Protein AF-A0A8T3W0H5-F1 (afdb_monomer_lite)

Foldseek 3Di:
DEEEAEAADPDCPDPSVVVVVVVQVVCVVVVYHYYYDYVNPDPDDDD

Secondary structure (DSSP, 8-state):
-EEEEEE--S-TTSHHHHHHHHHHHHHHHTT-EEEEEEGGGS-----

Sequence (47 aa):
MKVVAINGSPKKQGNTALLINKILDGAKSNGAEVIQYDIDKMNVNGC

InterPro domains:
  IPR005025 NADPH-dependent FMN reductase-like domain [PF03358] (1-42)
  IPR029039 Flavoprotein-like superfamily [G3DSA:3.40.50.360] (1-47)
  IPR029039 Flavoprotein-like superfamily [SSF52218] (1-47)
  IPR051796 Iron-sulfur flavoprotein SsuE-like [PTHR43278] (1-47)

Structure (mmCIF, N/CA/C/O backbone):
data_AF-A0A8T3W0H5-F1
#
_entry.id   AF-A0A8T3W0H5-F1
#
loop_
_atom_site.group_PDB
_atom_site.id
_atom_site.type_symbol
_atom_site.label_atom_id
_atom_site.label_alt_id
_atom_site.label_comp_id
_atom_site.label_asym_id
_atom_site.label_entity_id
_atom_site.label_seq_id
_atom_site.pdbx_PDB_ins_code
_atom_site.Cartn_x
_atom_site.Cartn_y
_atom_site.Cartn_z
_atom_site.occupancy
_atom_site.B_iso_or_equiv
_atom_site.auth_seq_id
_atom_site.auth_comp_id
_atom_site.auth_asym_id
_atom_site.auth_atom_id
_atom_site.pdbx_PDB_model_num
ATOM 1 N N . MET A 1 1 ? -16.827 -1.813 5.507 1.00 93.19 1 MET A N 1
ATOM 2 C CA . MET A 1 1 ? -16.439 -1.434 4.126 1.00 93.19 1 MET A CA 1
ATOM 3 C C . MET A 1 1 ? -15.058 -2.001 3.848 1.00 93.19 1 MET A C 1
ATOM 5 O O . MET A 1 1 ? -14.266 -2.043 4.781 1.00 93.19 1 MET A O 1
ATOM 9 N N . LYS A 1 2 ? -14.778 -2.441 2.617 1.00 97.69 2 LYS A N 1
ATOM 10 C CA . LYS A 1 2 ? -13.474 -2.994 2.232 1.00 97.69 2 LYS A CA 1
ATOM 11 C C . LYS A 1 2 ? -12.828 -2.117 1.164 1.00 97.69 2 LYS A C 1
ATOM 13 O O . LYS A 1 2 ? -13.477 -1.807 0.169 1.00 97.69 2 LYS A O 1
ATOM 18 N N . VAL A 1 3 ? -11.582 -1.714 1.387 1.00 98.00 3 VAL A N 1
ATOM 19 C CA . VAL A 1 3 ? -10.796 -0.852 0.496 1.00 98.00 3 VAL A CA 1
ATOM 20 C C . VAL A 1 3 ? -9.572 -1.626 0.026 1.00 98.00 3 VAL A C 1
ATOM 22 O O . VAL A 1 3 ? -8.798 -2.132 0.837 1.00 98.00 3 VAL A O 1
ATOM 25 N N . VAL A 1 4 ? -9.402 -1.716 -1.291 1.00 97.81 4 VAL A N 1
ATOM 26 C CA . VAL A 1 4 ? -8.266 -2.395 -1.918 1.00 97.81 4 VAL A CA 1
ATOM 27 C C . VAL A 1 4 ? -7.442 -1.363 -2.676 1.00 97.81 4 VAL A C 1
ATOM 29 O O . VAL A 1 4 ? -7.943 -0.732 -3.604 1.00 97.81 4 VAL A O 1
ATOM 32 N N . ALA A 1 5 ? -6.183 -1.193 -2.282 1.00 97.31 5 ALA A N 1
ATOM 33 C CA . ALA A 1 5 ? -5.212 -0.400 -3.019 1.00 97.31 5 ALA A CA 1
ATOM 34 C C . ALA A 1 5 ? -4.369 -1.302 -3.920 1.00 97.31 5 ALA A C 1
ATOM 36 O O . ALA A 1 5 ? -3.865 -2.337 -3.487 1.00 97.31 5 ALA A O 1
ATOM 37 N N . ILE A 1 6 ? -4.180 -0.870 -5.162 1.00 95.88 6 ILE A N 1
ATOM 38 C CA . ILE A 1 6 ? -3.281 -1.508 -6.119 1.00 95.88 6 ILE A CA 1
ATOM 39 C C . ILE A 1 6 ? -2.200 -0.489 -6.467 1.00 95.88 6 ILE A C 1
ATOM 41 O O . ILE A 1 6 ? -2.468 0.528 -7.105 1.00 95.88 6 ILE A O 1
ATOM 45 N N . ASN A 1 7 ? -0.979 -0.746 -6.018 1.00 95.50 7 ASN A N 1
ATOM 46 C CA . ASN A 1 7 ? 0.170 0.107 -6.262 1.00 95.50 7 ASN A CA 1
ATOM 47 C C . ASN A 1 7 ? 0.986 -0.439 -7.440 1.00 95.50 7 ASN A C 1
ATOM 49 O O . ASN A 1 7 ? 1.672 -1.452 -7.321 1.00 95.50 7 ASN A O 1
ATOM 53 N N . GLY A 1 8 ? 0.922 0.251 -8.579 1.00 93.19 8 GLY A N 1
ATOM 54 C CA . GLY A 1 8 ? 1.724 -0.075 -9.764 1.00 93.19 8 GLY A CA 1
ATOM 55 C C . GLY A 1 8 ? 3.114 0.567 -9.786 1.00 93.19 8 GLY A C 1
ATOM 56 O O . GLY A 1 8 ? 3.897 0.299 -10.692 1.00 93.19 8 GLY A O 1
ATOM 57 N N . SER A 1 9 ? 3.438 1.443 -8.829 1.00 93.19 9 SER A N 1
ATOM 58 C CA . SER A 1 9 ? 4.748 2.094 -8.792 1.00 93.19 9 SER A CA 1
ATOM 59 C C . SER A 1 9 ? 5.789 1.169 -8.149 1.00 93.19 9 SER A C 1
ATOM 61 O O . SER A 1 9 ? 5.618 0.813 -6.983 1.00 93.19 9 SER A O 1
ATOM 63 N N . PRO A 1 10 ? 6.935 0.899 -8.808 1.00 92.25 10 PRO A N 1
ATOM 64 C CA . PRO A 1 10 ? 8.015 0.094 -8.224 1.00 92.25 10 PRO A CA 1
ATOM 65 C C . PRO A 1 10 ? 8.781 0.834 -7.111 1.00 92.25 10 PRO A C 1
ATOM 67 O O . PRO A 1 10 ? 9.611 0.272 -6.397 1.00 92.25 10 PRO A O 1
ATOM 70 N N . LYS A 1 11 ? 8.548 2.143 -6.953 1.00 94.19 11 LYS A N 1
ATOM 71 C CA . LYS A 1 11 ? 9.215 2.964 -5.937 1.00 94.19 11 LYS A CA 1
ATOM 72 C C . LYS A 1 11 ? 8.511 2.824 -4.585 1.00 94.19 11 LYS A C 1
ATOM 74 O O . LYS A 1 11 ? 7.535 3.527 -4.325 1.00 94.19 11 LYS A O 1
ATOM 79 N N . LYS A 1 12 ? 9.067 1.997 -3.693 1.00 85.00 12 LYS A N 1
ATOM 80 C CA . LYS A 1 12 ? 8.543 1.739 -2.331 1.00 85.00 12 LYS A CA 1
ATOM 81 C C . LYS A 1 12 ? 8.422 2.980 -1.434 1.00 85.00 12 LYS A C 1
ATOM 83 O O . LYS A 1 12 ? 7.591 2.997 -0.537 1.00 85.00 12 LYS A O 1
ATOM 88 N N . GLN A 1 13 ? 9.243 4.004 -1.669 1.00 90.50 13 GLN A N 1
ATOM 89 C CA . GLN A 1 13 ? 9.218 5.283 -0.938 1.00 90.50 13 GLN A CA 1
ATOM 90 C C . GLN A 1 13 ? 8.947 6.470 -1.878 1.00 90.50 13 GLN A C 1
ATOM 92 O O . GLN A 1 13 ? 9.391 7.588 -1.642 1.00 90.50 13 GLN A O 1
ATOM 97 N N . GLY A 1 14 ? 8.263 6.218 -2.998 1.00 94.44 14 GLY A N 1
ATOM 98 C CA . GLY A 1 14 ? 7.854 7.268 -3.925 1.00 94.44 14 GLY A CA 1
ATOM 99 C C . GLY A 1 14 ? 6.567 7.972 -3.492 1.00 94.44 14 GLY A C 1
ATOM 100 O O . GLY A 1 14 ? 5.839 7.503 -2.618 1.00 94.44 14 GLY A O 1
ATOM 101 N N . ASN A 1 15 ? 6.240 9.063 -4.185 1.00 97.31 15 ASN A N 1
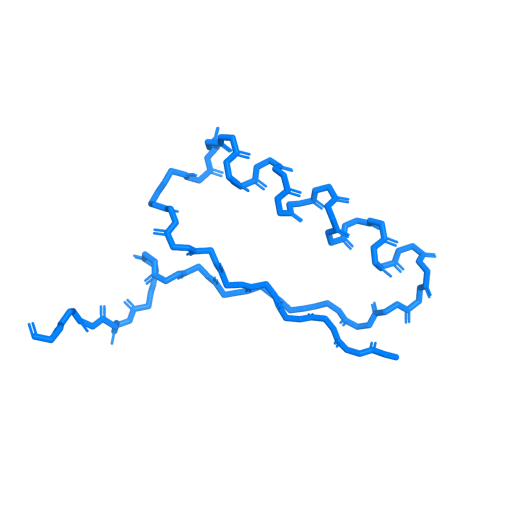ATOM 102 C CA . ASN A 1 15 ? 5.021 9.842 -3.943 1.00 97.31 15 ASN A CA 1
ATOM 103 C C . ASN A 1 15 ? 3.743 8.989 -4.021 1.00 97.31 15 ASN A C 1
ATOM 105 O O . ASN A 1 15 ? 2.835 9.175 -3.218 1.00 97.31 15 ASN A O 1
ATOM 109 N N . THR A 1 16 ? 3.686 8.020 -4.942 1.00 96.75 16 THR A N 1
ATOM 110 C CA . THR A 1 16 ? 2.545 7.101 -5.071 1.00 96.75 16 THR A CA 1
ATOM 111 C C . THR A 1 16 ? 2.344 6.266 -3.809 1.00 96.75 16 THR A C 1
ATOM 113 O O . THR A 1 16 ? 1.235 6.220 -3.285 1.00 96.75 16 THR A O 1
ATOM 116 N N . ALA A 1 17 ? 3.415 5.667 -3.278 1.00 96.19 17 ALA A N 1
ATOM 117 C CA . ALA A 1 17 ? 3.352 4.899 -2.037 1.00 96.19 17 ALA A CA 1
ATOM 118 C C . ALA A 1 17 ? 2.945 5.790 -0.852 1.00 96.19 17 ALA A C 1
ATOM 120 O O . ALA A 1 17 ? 2.102 5.398 -0.049 1.00 96.19 17 ALA A O 1
ATOM 121 N N . LEU A 1 18 ? 3.475 7.019 -0.778 1.00 97.81 18 LEU A N 1
ATOM 122 C CA . LEU A 1 18 ? 3.101 7.985 0.258 1.00 97.81 18 LEU A CA 1
ATOM 123 C C . LEU A 1 18 ? 1.601 8.316 0.225 1.00 97.81 18 LEU A C 1
ATOM 125 O O . LEU A 1 18 ? 0.946 8.278 1.266 1.00 97.81 18 LEU A O 1
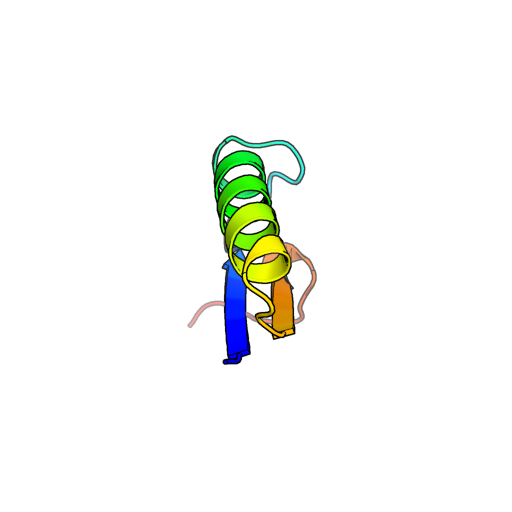ATOM 129 N N . LEU A 1 19 ? 1.056 8.625 -0.954 1.00 98.00 19 LEU A N 1
ATOM 130 C CA . LEU A 1 19 ? -0.363 8.948 -1.123 1.00 98.00 19 LEU A CA 1
ATOM 131 C C . LEU A 1 19 ? -1.262 7.756 -0.784 1.00 98.00 19 LEU A C 1
ATOM 133 O O . LEU A 1 19 ? -2.221 7.922 -0.033 1.00 98.00 19 LEU A O 1
ATOM 137 N N . ILE A 1 20 ? -0.931 6.560 -1.282 1.00 97.62 20 ILE A N 1
ATOM 138 C CA . ILE A 1 20 ? -1.682 5.332 -0.984 1.00 97.62 20 ILE A CA 1
ATOM 139 C C . ILE A 1 20 ? -1.719 5.091 0.524 1.00 97.62 20 ILE A C 1
ATOM 141 O O . ILE A 1 20 ? -2.802 4.918 1.078 1.00 97.62 20 ILE A O 1
ATOM 145 N N . ASN A 1 21 ? -0.573 5.172 1.204 1.00 97.00 21 ASN A N 1
ATOM 146 C CA . ASN A 1 21 ? -0.505 4.971 2.651 1.00 97.00 21 ASN A CA 1
ATOM 147 C C . ASN A 1 21 ? -1.403 5.960 3.405 1.00 97.00 21 ASN A C 1
ATOM 149 O O . ASN A 1 21 ? -2.176 5.545 4.261 1.00 97.00 21 ASN A O 1
ATOM 153 N N . LYS A 1 22 ? -1.384 7.252 3.045 1.00 98.25 22 LYS A N 1
ATOM 154 C CA . LYS A 1 22 ? -2.249 8.259 3.685 1.00 98.25 22 LYS A CA 1
ATOM 155 C C . LYS A 1 22 ? -3.739 7.999 3.464 1.00 98.25 22 LYS A C 1
ATOM 157 O O . LYS A 1 22 ? -4.530 8.204 4.383 1.00 98.25 22 LYS A O 1
ATOM 162 N N . ILE A 1 23 ? -4.122 7.530 2.278 1.00 97.81 23 ILE A N 1
ATOM 163 C CA . ILE A 1 23 ? -5.508 7.145 1.981 1.00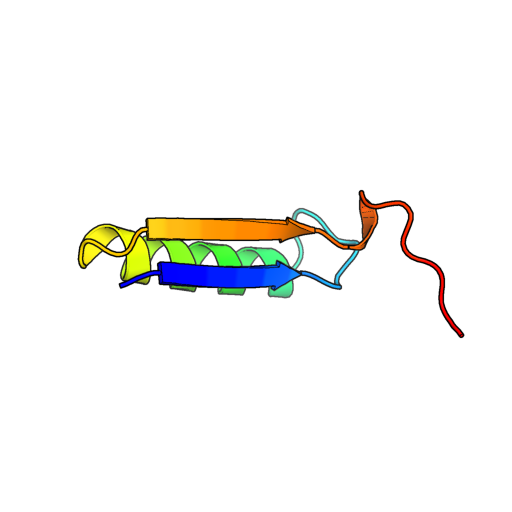 97.81 23 ILE A CA 1
ATOM 164 C C . ILE A 1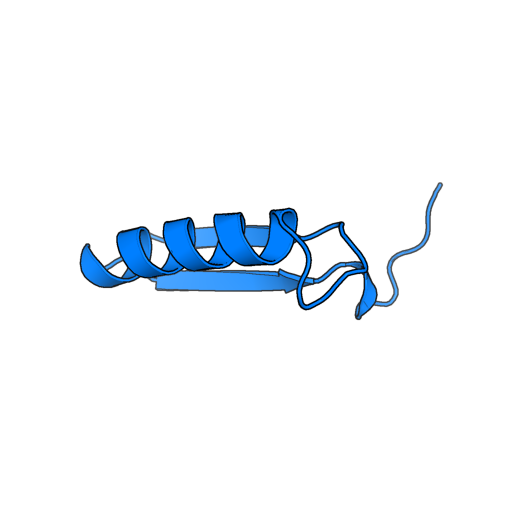 23 ? -5.915 5.929 2.820 1.00 97.81 23 ILE A C 1
ATOM 166 O O . ILE A 1 23 ? -6.987 5.936 3.424 1.00 97.81 23 ILE A O 1
ATOM 170 N N . LEU A 1 24 ? -5.064 4.902 2.893 1.00 98.12 24 LEU A N 1
ATOM 171 C CA . LEU A 1 24 ? -5.343 3.690 3.664 1.00 98.12 24 LEU A CA 1
ATOM 172 C C . LEU A 1 24 ? -5.397 3.959 5.169 1.00 98.12 24 LEU A C 1
ATOM 174 O O . LEU A 1 24 ? -6.271 3.411 5.837 1.00 98.12 24 LEU A O 1
ATOM 178 N N . ASP A 1 25 ? -4.538 4.836 5.693 1.00 98.31 25 ASP A N 1
ATOM 179 C CA . ASP A 1 25 ? -4.588 5.290 7.086 1.00 98.31 25 ASP A CA 1
ATOM 180 C C . ASP A 1 25 ? -5.944 5.940 7.401 1.00 98.31 25 ASP A C 1
ATOM 182 O O . ASP A 1 25 ? -6.578 5.608 8.405 1.00 98.31 25 ASP A O 1
ATOM 186 N N . GLY A 1 26 ? -6.421 6.823 6.516 1.00 98.38 26 GLY A N 1
ATOM 187 C CA . GLY A 1 26 ? -7.734 7.459 6.637 1.00 98.38 26 GLY A CA 1
ATOM 188 C C . GLY A 1 26 ? -8.897 6.471 6.512 1.00 98.38 26 GLY A C 1
ATOM 189 O O . GLY A 1 26 ? -9.859 6.539 7.272 1.00 98.38 26 GLY A O 1
ATOM 190 N N . ALA A 1 27 ? -8.820 5.512 5.590 1.00 98.25 27 ALA A N 1
ATOM 191 C CA . ALA A 1 27 ? -9.843 4.479 5.448 1.00 98.25 27 ALA A CA 1
ATOM 192 C C . ALA A 1 27 ? -9.907 3.583 6.696 1.00 98.25 27 ALA A C 1
ATOM 194 O O . ALA A 1 27 ? -10.986 3.332 7.238 1.00 98.25 27 ALA A O 1
ATOM 195 N N . LYS A 1 28 ? -8.746 3.144 7.191 1.00 98.25 28 LYS A N 1
ATOM 196 C CA . LYS A 1 28 ? -8.627 2.305 8.384 1.00 98.25 28 LYS A CA 1
ATOM 197 C C . LYS A 1 28 ? -9.123 3.024 9.638 1.00 98.25 28 LYS A C 1
ATOM 199 O O . LYS A 1 28 ? -9.814 2.405 10.444 1.00 98.25 28 LYS A O 1
ATOM 204 N N . SER A 1 29 ? -8.833 4.318 9.798 1.00 98.44 29 SER A N 1
ATOM 205 C CA . SER A 1 29 ? -9.330 5.106 10.938 1.00 98.44 29 SER A CA 1
ATOM 206 C C . SER A 1 29 ? -10.855 5.266 10.945 1.00 98.44 29 SER A C 1
ATOM 208 O O . SER A 1 29 ? -11.443 5.417 12.010 1.00 98.44 29 SER A O 1
ATOM 210 N N . ASN A 1 30 ? -11.506 5.139 9.785 1.00 98.00 30 ASN A N 1
ATOM 211 C CA . ASN A 1 30 ? -12.965 5.109 9.638 1.00 98.00 30 ASN A CA 1
ATOM 212 C C . ASN A 1 30 ? -13.560 3.685 9.700 1.00 98.00 30 ASN A C 1
ATOM 214 O O . ASN A 1 30 ? -14.710 3.469 9.318 1.00 98.00 30 ASN A O 1
ATOM 218 N N . GLY A 1 31 ? -12.792 2.693 10.164 1.00 98.12 31 GLY A N 1
ATOM 219 C CA . GLY A 1 31 ? -13.267 1.319 10.351 1.00 98.12 31 GLY A CA 1
ATOM 220 C C . GLY A 1 31 ? -13.340 0.486 9.068 1.00 98.12 31 GLY A C 1
ATOM 221 O O . GLY A 1 31 ? -14.022 -0.541 9.044 1.00 98.12 31 GLY A O 1
ATOM 222 N N . ALA A 1 32 ? -12.668 0.901 7.989 1.00 98.44 32 ALA A N 1
ATOM 223 C CA . ALA A 1 32 ? -12.564 0.078 6.788 1.00 98.44 32 ALA A CA 1
ATOM 224 C C . ALA A 1 32 ? -11.531 -1.048 6.960 1.00 98.44 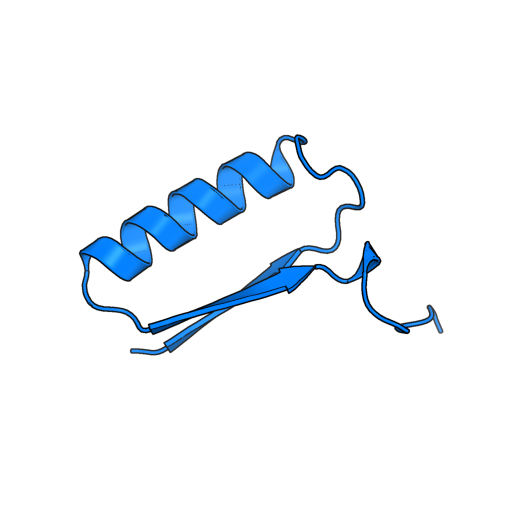32 ALA A C 1
ATOM 226 O O . ALA A 1 32 ? -10.446 -0.850 7.509 1.00 98.44 32 ALA A O 1
ATOM 227 N N . GLU A 1 33 ? -11.843 -2.223 6.415 1.00 98.50 33 GLU A N 1
ATOM 228 C CA . GLU A 1 33 ? -10.852 -3.268 6.163 1.00 98.50 33 GLU A CA 1
ATOM 229 C C . GLU A 1 33 ? -10.012 -2.841 4.955 1.00 98.50 33 GLU A C 1
ATOM 231 O O . GLU A 1 33 ? -10.559 -2.577 3.882 1.00 98.50 33 GLU A O 1
ATOM 236 N N . VAL A 1 34 ? -8.693 -2.756 5.125 1.00 98.31 34 VAL A N 1
ATOM 237 C CA . VAL A 1 34 ? -7.770 -2.293 4.082 1.00 98.31 34 VAL A CA 1
ATOM 238 C C . VAL A 1 34 ? -6.855 -3.421 3.619 1.00 98.31 34 VAL A C 1
ATOM 240 O O . VAL A 1 34 ? -6.297 -4.150 4.438 1.00 98.31 34 VAL A O 1
ATOM 243 N N . ILE A 1 35 ? -6.680 -3.550 2.304 1.00 97.69 35 ILE A N 1
ATOM 244 C CA . ILE A 1 35 ? -5.721 -4.465 1.672 1.00 97.69 35 ILE A CA 1
ATOM 245 C C . ILE A 1 35 ? -4.923 -3.680 0.634 1.00 97.69 35 ILE A C 1
ATOM 247 O O . ILE A 1 35 ? -5.494 -2.900 -0.124 1.00 97.69 35 ILE A O 1
ATOM 251 N N . GLN A 1 36 ? -3.613 -3.902 0.577 1.00 96.12 36 GLN A N 1
ATOM 252 C CA . GLN A 1 36 ? -2.742 -3.315 -0.436 1.00 96.12 36 GLN A CA 1
ATOM 253 C C . GLN A 1 36 ? -2.016 -4.413 -1.211 1.00 96.12 36 GLN A C 1
ATOM 255 O O . GLN A 1 36 ? -1.421 -5.308 -0.613 1.00 96.12 36 GLN A O 1
ATOM 260 N N . TYR A 1 37 ? -2.030 -4.298 -2.536 1.00 95.88 37 TYR A N 1
ATOM 261 C CA . TYR A 1 37 ? -1.234 -5.102 -3.454 1.00 95.88 37 TYR A CA 1
ATOM 262 C C . TYR A 1 37 ? -0.216 -4.210 -4.154 1.00 95.88 37 TYR A C 1
ATOM 264 O O . TYR A 1 37 ? -0.592 -3.248 -4.822 1.00 95.88 37 TYR A O 1
ATOM 272 N N . ASP A 1 38 ? 1.066 -4.536 -4.021 1.00 94.00 38 ASP A N 1
ATOM 273 C CA . ASP A 1 38 ? 2.121 -3.895 -4.801 1.00 94.00 38 ASP A CA 1
ATOM 274 C C . ASP A 1 38 ? 2.435 -4.781 -6.015 1.00 94.00 38 ASP A C 1
ATOM 276 O O . ASP A 1 38 ? 2.956 -5.888 -5.858 1.00 94.00 38 ASP A O 1
ATOM 280 N N . ILE A 1 39 ? 2.088 -4.317 -7.220 1.00 92.50 39 ILE A N 1
ATOM 281 C CA . ILE A 1 39 ? 2.211 -5.109 -8.457 1.00 92.50 39 ILE A CA 1
ATOM 282 C C . ILE A 1 39 ? 3.678 -5.468 -8.729 1.00 92.50 39 ILE A C 1
ATOM 284 O O . ILE A 1 39 ? 3.957 -6.563 -9.203 1.00 92.50 39 ILE A O 1
ATOM 288 N N . ASP A 1 40 ? 4.619 -4.589 -8.371 1.00 88.50 40 ASP A N 1
ATOM 289 C CA . ASP A 1 40 ? 6.064 -4.798 -8.553 1.00 88.50 40 ASP A CA 1
ATOM 290 C C . ASP A 1 40 ? 6.618 -6.012 -7.786 1.00 88.50 40 ASP A C 1
ATOM 292 O O . ASP A 1 40 ? 7.695 -6.508 -8.110 1.00 88.50 40 ASP A O 1
ATOM 296 N N . LYS A 1 41 ? 5.894 -6.495 -6.771 1.00 89.56 41 LYS A N 1
ATOM 297 C CA . LYS A 1 41 ? 6.245 -7.688 -5.984 1.00 89.56 41 LYS A CA 1
ATOM 298 C C . LYS A 1 41 ? 5.488 -8.939 -6.420 1.00 89.56 41 LYS A C 1
ATOM 300 O O . LYS A 1 41 ? 5.706 -10.005 -5.847 1.00 89.56 41 LYS A O 1
ATOM 305 N N . MET A 1 42 ? 4.567 -8.818 -7.369 1.00 92.06 42 MET A N 1
ATOM 306 C CA . MET A 1 42 ? 3.735 -9.920 -7.838 1.00 92.06 42 MET A CA 1
ATOM 307 C C . MET A 1 42 ? 4.271 -10.465 -9.161 1.00 92.06 42 MET A C 1
ATOM 309 O O . MET A 1 42 ? 4.922 -9.763 -9.927 1.00 92.06 42 MET A O 1
ATOM 313 N N . ASN A 1 43 ? 3.958 -11.726 -9.459 1.00 90.81 43 ASN A N 1
ATOM 314 C CA . ASN A 1 43 ? 4.259 -12.326 -10.759 1.00 90.81 43 ASN A CA 1
ATOM 315 C C . ASN A 1 43 ? 3.197 -11.922 -11.799 1.00 90.81 43 ASN A C 1
ATOM 317 O O . ASN A 1 43 ? 2.446 -12.761 -12.297 1.00 90.81 43 ASN A O 1
ATOM 321 N N . VAL A 1 44 ? 3.073 -10.616 -12.047 1.00 87.81 44 VAL A N 1
ATOM 322 C CA . VAL A 1 44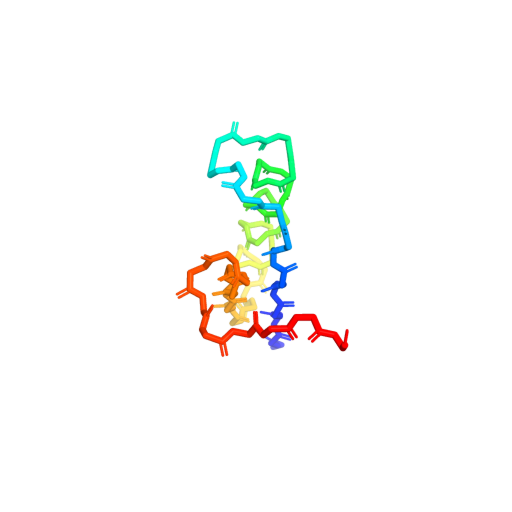 ? 2.147 -10.030 -13.022 1.00 87.81 44 VAL A CA 1
ATOM 323 C C . VAL A 1 44 ? 2.971 -9.457 -14.165 1.00 87.81 44 VAL A C 1
ATOM 325 O O . VAL A 1 44 ? 3.799 -8.575 -13.956 1.00 87.81 44 VAL A O 1
ATOM 328 N N . ASN A 1 45 ? 2.736 -9.964 -15.372 1.00 84.50 45 ASN A N 1
ATOM 329 C CA . ASN A 1 45 ? 3.434 -9.533 -16.577 1.00 84.50 45 ASN A CA 1
ATOM 330 C C . ASN A 1 45 ? 2.543 -8.603 -17.407 1.00 84.50 45 ASN A C 1
ATOM 332 O O . ASN A 1 45 ? 1.316 -8.714 -17.370 1.00 84.50 45 ASN A O 1
ATOM 336 N N . GLY A 1 46 ? 3.175 -7.683 -18.140 1.00 80.56 46 GLY A N 1
ATOM 337 C CA . GLY A 1 46 ? 2.492 -6.900 -19.169 1.00 80.56 46 GLY A CA 1
ATOM 338 C C . GLY A 1 46 ? 1.938 -7.798 -20.279 1.00 80.56 46 GLY A C 1
ATOM 339 O O . GLY A 1 46 ? 2.321 -8.964 -20.385 1.00 80.56 46 GLY A O 1
ATOM 340 N N . CYS A 1 47 ? 1.012 -7.250 -21.065 1.00 79.19 47 CYS A N 1
ATOM 341 C CA . CYS A 1 47 ? 0.443 -7.928 -22.228 1.00 79.19 47 CYS A CA 1
ATOM 342 C C . CYS A 1 47 ? 1.480 -8.149 -23.333 1.00 79.19 47 CYS A C 1
ATOM 344 O O . CYS A 1 47 ? 2.326 -7.246 -23.528 1.00 79.19 47 CYS A O 1
#

pLDDT: mean 94.58, std 4.77, range [79.19, 98.5]

Radius of gyration: 11.65 Å; chains: 1; bounding box: 26×22×33 Å

Organism: Methanococcus maripaludis (NCBI:txid39152)